Protein AF-A0A4R0YQQ0-F1 (afdb_monomer_lite)

Radius of gyration: 27.83 Å; chains: 1; bounding box: 61×55×87 Å

pLDDT: mean 72.26, std 18.82, range [36.03, 95.0]

Foldseek 3Di:
DDDDDDDDDDDDDDDDDDDDDDDPDDDDPPPDPPPPPVVPDLVSLVVLLVVLVVLVVVLVVVVVCVVVVHDDDDDPPDDDPVVVVVSVVSNVVSVVVSVVVVVVVVVVD

Organism: NCBI:txid522319

Sequence (109 aa):
MAVHDHTAPARPSYPTDDAFTAGSAADRPTSGPAHSMRLSTLDDIALAHHALAQLWLEDERFRVARERHIHAEPMAWPLTPMFKEGVSVAIRCLELYALQLAGKQKANA

Secondary structure (DSSP, 8-state):
----------PPPPP-------------------------SHHHHHHHHHHHHHHHHHHHHHHHHHHTT-----SSPSPPHHHHHHHHHHHHHHHHHHHHHHHHHHH--

Structure (mmCIF, N/CA/C/O backbone):
data_AF-A0A4R0YQQ0-F1
#
_entry.id   AF-A0A4R0YQQ0-F1
#
loop_
_atom_site.group_PDB
_atom_site.id
_atom_site.type_symbol
_atom_site.label_atom_id
_atom_site.label_alt_id
_atom_site.label_comp_id
_atom_site.label_asym_id
_atom_site.label_entity_id
_atom_site.label_seq_id
_atom_site.pdbx_PDB_ins_code
_atom_site.Cartn_x
_atom_site.Cartn_y
_atom_site.Cartn_z
_atom_site.occupancy
_atom_site.B_iso_or_equiv
_atom_site.auth_seq_id
_atom_site.auth_comp_id
_atom_site.auth_asym_id
_atom_site.auth_atom_id
_atom_site.pdbx_PDB_model_num
ATOM 1 N N . MET A 1 1 ? -8.566 -46.877 -62.576 1.00 39.78 1 MET A N 1
ATOM 2 C CA . MET A 1 1 ? -8.244 -46.490 -61.187 1.00 39.78 1 MET A CA 1
ATOM 3 C C . MET A 1 1 ? -9.230 -45.415 -60.776 1.00 39.78 1 MET A C 1
ATOM 5 O O . MET A 1 1 ? -9.394 -44.467 -61.529 1.00 39.78 1 MET A O 1
ATOM 9 N N . ALA A 1 2 ? -9.943 -45.623 -59.672 1.00 48.78 2 ALA A N 1
ATOM 10 C CA . ALA A 1 2 ? -10.948 -44.706 -59.147 1.00 48.78 2 ALA A CA 1
ATOM 11 C C . ALA A 1 2 ? -10.382 -43.992 -57.919 1.00 48.78 2 ALA A C 1
ATOM 13 O O . ALA A 1 2 ? -9.837 -44.663 -57.047 1.00 48.78 2 ALA A O 1
ATOM 14 N N . VAL A 1 3 ? -10.553 -42.673 -57.845 1.00 51.72 3 VAL A N 1
ATOM 15 C CA . VAL A 1 3 ? -10.563 -41.938 -56.576 1.00 51.72 3 VAL A CA 1
ATOM 16 C C . VAL A 1 3 ? -11.498 -40.741 -56.749 1.00 51.72 3 VAL A C 1
ATOM 18 O O . VAL A 1 3 ? -11.239 -39.848 -57.553 1.00 51.72 3 VAL A O 1
ATOM 21 N N . HIS A 1 4 ? -12.633 -40.783 -56.058 1.00 50.53 4 HIS A N 1
ATOM 22 C CA . HIS A 1 4 ? -13.455 -39.614 -55.779 1.00 50.53 4 HIS A CA 1
ATOM 23 C C . HIS A 1 4 ? -12.961 -39.035 -54.461 1.00 50.53 4 HIS A C 1
ATOM 25 O O . HIS A 1 4 ? -12.955 -39.761 -53.473 1.00 50.53 4 HIS A O 1
ATOM 31 N N . ASP A 1 5 ? -12.614 -37.752 -54.441 1.00 59.56 5 ASP A N 1
ATOM 32 C CA . ASP A 1 5 ? -12.545 -36.994 -53.197 1.00 59.56 5 ASP A CA 1
ATOM 33 C C . ASP A 1 5 ? -13.458 -35.776 -53.307 1.00 59.56 5 ASP A C 1
ATOM 35 O O . ASP A 1 5 ? -13.275 -34.871 -54.123 1.00 59.56 5 ASP A O 1
ATOM 39 N N . HIS A 1 6 ? -14.497 -35.816 -52.481 1.00 55.09 6 HIS A N 1
ATOM 40 C CA . HIS A 1 6 ? -15.453 -34.754 -52.251 1.00 55.09 6 HIS A CA 1
ATOM 41 C C . HIS A 1 6 ? -15.104 -34.097 -50.920 1.00 55.09 6 HIS A C 1
ATOM 43 O O . HIS A 1 6 ? -15.362 -34.698 -49.881 1.00 55.09 6 HIS A O 1
ATOM 49 N N . THR A 1 7 ? -14.619 -32.856 -50.894 1.00 52.62 7 THR A N 1
ATOM 50 C CA . THR A 1 7 ? -14.937 -31.955 -49.773 1.00 52.62 7 THR A CA 1
ATOM 51 C C . THR A 1 7 ? -14.805 -30.501 -50.213 1.00 52.62 7 THR A C 1
ATOM 53 O O . THR A 1 7 ? -13.723 -29.997 -50.495 1.00 52.62 7 THR A O 1
ATOM 56 N N . ALA A 1 8 ? -15.961 -29.854 -50.329 1.00 57.44 8 ALA A N 1
ATOM 57 C CA . ALA A 1 8 ? -16.135 -28.460 -50.699 1.00 57.44 8 ALA A CA 1
ATOM 58 C C . ALA A 1 8 ? -15.628 -27.495 -49.602 1.00 57.44 8 ALA A C 1
ATOM 60 O O . ALA A 1 8 ? -15.573 -27.872 -48.429 1.00 57.44 8 ALA A O 1
ATOM 61 N N . PRO A 1 9 ? -15.300 -26.237 -49.952 1.00 53.41 9 PRO A N 1
ATOM 62 C CA . PRO A 1 9 ? -14.860 -25.224 -48.996 1.00 53.41 9 PRO A CA 1
ATOM 63 C C . PRO A 1 9 ? -15.980 -24.834 -48.020 1.00 53.41 9 PRO A C 1
ATOM 65 O O . PRO A 1 9 ? -17.068 -24.417 -48.423 1.00 53.41 9 PRO A O 1
ATOM 68 N N . ALA A 1 10 ? -15.693 -24.935 -46.720 1.00 51.12 10 ALA A N 1
ATOM 69 C CA . ALA A 1 10 ? -16.588 -24.523 -45.646 1.00 51.12 10 ALA A CA 1
ATOM 70 C C . ALA A 1 10 ? -16.698 -22.989 -45.596 1.00 51.12 10 ALA A C 1
ATOM 72 O O . ALA A 1 10 ? -15.827 -22.293 -45.078 1.00 51.12 10 ALA A O 1
ATOM 73 N N . ARG A 1 11 ? -17.791 -22.459 -46.147 1.00 57.03 11 ARG A N 1
ATOM 74 C CA . ARG A 1 11 ? -18.225 -21.071 -45.959 1.00 57.03 11 ARG A CA 1
ATOM 75 C C . ARG A 1 11 ? -19.040 -21.002 -44.656 1.00 57.03 11 ARG A C 1
ATOM 77 O O . ARG A 1 11 ? -20.059 -21.690 -44.576 1.00 57.03 11 ARG A O 1
ATOM 84 N N . PRO A 1 12 ? -18.659 -20.204 -43.643 1.00 49.06 12 PRO A N 1
ATOM 85 C CA . PRO A 1 12 ? -19.526 -19.984 -42.494 1.00 49.06 12 PRO A CA 1
ATOM 86 C C . PRO A 1 12 ? -20.734 -19.153 -42.938 1.00 49.06 12 PRO A C 1
ATOM 88 O O . PRO A 1 12 ? -20.589 -18.034 -43.433 1.00 49.06 12 PRO A O 1
ATOM 91 N N . SER A 1 13 ? -21.921 -19.741 -42.815 1.00 50.72 13 SER A N 1
ATOM 92 C CA . SER A 1 13 ? -23.196 -19.081 -43.093 1.00 50.72 13 SER A CA 1
ATOM 93 C C . SER A 1 13 ? -23.649 -18.348 -41.831 1.00 50.72 13 SER A C 1
ATOM 95 O O . SER A 1 13 ? -23.867 -18.973 -40.795 1.00 50.72 13 SER A O 1
ATOM 97 N N . TYR A 1 14 ? -23.741 -17.023 -41.916 1.00 52.03 14 TYR A N 1
ATOM 98 C CA . TYR A 1 14 ? -24.393 -16.172 -40.921 1.00 52.03 14 TYR A CA 1
ATOM 99 C C . TYR A 1 14 ? -25.907 -16.435 -40.931 1.00 52.03 14 TYR A C 1
ATOM 101 O O . TYR A 1 14 ? -26.463 -16.624 -42.015 1.00 52.03 14 TYR A O 1
ATOM 109 N N . PRO A 1 15 ? -26.605 -16.397 -39.786 1.00 58.41 15 PRO A N 1
ATOM 110 C CA . PRO A 1 15 ? -28.046 -16.223 -39.786 1.00 58.41 15 PRO A CA 1
ATOM 111 C C . PRO A 1 15 ? -28.389 -14.728 -39.883 1.00 58.41 15 PRO A C 1
ATOM 113 O O . PRO A 1 15 ? -28.007 -13.930 -39.028 1.00 58.41 15 PRO A O 1
ATOM 116 N N . THR A 1 16 ? -29.134 -14.374 -40.926 1.00 45.88 16 THR A N 1
ATOM 117 C CA . THR A 1 16 ? -29.804 -13.083 -41.116 1.00 45.88 16 THR A CA 1
ATOM 118 C C . THR A 1 16 ? -31.285 -13.398 -41.309 1.00 45.88 16 THR A C 1
ATOM 120 O O . THR A 1 16 ? -31.625 -14.065 -42.279 1.00 45.88 16 THR A O 1
ATOM 123 N N . ASP A 1 17 ? -32.131 -13.078 -40.325 1.00 42.34 17 ASP A N 1
ATOM 124 C CA . ASP A 1 17 ? -33.162 -12.042 -40.495 1.00 42.34 17 ASP A CA 1
ATOM 125 C C . ASP A 1 17 ? -34.111 -11.921 -39.287 1.00 42.34 17 ASP A C 1
ATOM 127 O O . ASP A 1 17 ? -34.693 -12.886 -38.796 1.00 42.34 17 ASP A O 1
ATOM 131 N N . ASP A 1 18 ? -34.220 -10.668 -38.847 1.00 44.03 18 ASP A N 1
ATOM 132 C CA . ASP A 1 18 ? -35.422 -9.930 -38.466 1.00 44.03 18 ASP A CA 1
ATOM 133 C C . ASP A 1 18 ? -36.407 -10.485 -37.427 1.00 44.03 18 ASP A C 1
ATOM 135 O O . ASP A 1 18 ? -37.398 -11.151 -37.720 1.00 44.03 18 ASP A O 1
ATOM 139 N N . ALA A 1 19 ? -36.262 -9.954 -36.210 1.00 42.94 19 ALA A N 1
ATOM 140 C CA . ALA A 1 19 ? -37.401 -9.528 -35.404 1.00 42.94 19 ALA A CA 1
ATOM 141 C C . ALA A 1 19 ? -37.139 -8.105 -34.877 1.00 42.94 19 ALA A C 1
ATOM 143 O O . ALA A 1 19 ? -36.619 -7.904 -33.780 1.00 42.94 19 ALA A O 1
ATOM 144 N N . PHE A 1 20 ? -37.487 -7.087 -35.668 1.00 47.19 20 PHE A N 1
ATOM 145 C CA . PHE A 1 20 ? -37.632 -5.726 -35.155 1.00 47.19 20 PHE A CA 1
ATOM 146 C C . PHE A 1 20 ? -38.851 -5.670 -34.228 1.00 47.19 20 PHE A C 1
ATOM 148 O O . PHE A 1 20 ? -39.976 -5.570 -34.712 1.00 47.19 20 PHE A O 1
ATOM 155 N N . THR A 1 21 ? -38.659 -5.663 -32.905 1.00 39.06 21 THR A N 1
ATOM 156 C CA . THR A 1 21 ? -39.492 -4.844 -32.002 1.00 39.06 21 THR A CA 1
ATOM 157 C C . THR A 1 21 ? -38.828 -4.617 -30.638 1.00 39.06 21 THR A C 1
ATOM 159 O O . THR A 1 21 ? -38.604 -5.547 -29.878 1.00 39.06 21 THR A O 1
ATOM 162 N N . ALA A 1 22 ? -38.556 -3.339 -30.357 1.00 44.53 22 ALA A N 1
ATOM 163 C CA . ALA A 1 22 ? -38.557 -2.661 -29.057 1.00 44.53 22 ALA A CA 1
ATOM 164 C C . ALA A 1 22 ? -37.945 -3.359 -27.821 1.00 44.53 22 ALA A C 1
ATOM 166 O O . ALA A 1 22 ? -38.546 -4.224 -27.193 1.00 44.53 22 ALA A O 1
ATOM 167 N N . GLY A 1 23 ? -36.826 -2.809 -27.345 1.00 36.03 23 GLY A N 1
ATOM 168 C CA . GLY A 1 23 ? -36.355 -3.043 -25.983 1.00 36.03 23 GLY A CA 1
ATOM 169 C C . GLY A 1 23 ? -35.086 -2.267 -25.675 1.00 36.03 23 GLY A C 1
ATOM 170 O O . GLY A 1 23 ? -33.992 -2.799 -25.800 1.00 36.03 23 GLY A O 1
ATOM 171 N N . SER A 1 24 ? -35.236 -1.002 -25.276 1.00 51.38 24 SER A N 1
ATOM 172 C CA . SER A 1 24 ? -34.183 -0.253 -24.587 1.00 51.38 24 SER A CA 1
ATOM 173 C C . SER A 1 24 ? -33.711 -1.066 -23.378 1.00 51.38 24 SER A C 1
ATOM 175 O O . SER A 1 24 ? -34.425 -1.178 -22.383 1.00 51.38 24 SER A O 1
ATOM 177 N N . ALA A 1 25 ? -32.532 -1.669 -23.477 1.00 44.12 25 ALA A N 1
ATOM 178 C CA . ALA A 1 25 ? -31.866 -2.323 -22.365 1.00 44.12 25 ALA A CA 1
ATOM 179 C C . ALA A 1 25 ? -30.447 -1.772 -22.302 1.00 44.12 25 ALA A C 1
ATOM 181 O O . ALA A 1 25 ? -29.534 -2.262 -22.956 1.00 44.12 25 ALA A O 1
ATOM 182 N N . ALA A 1 26 ? -30.357 -0.671 -21.557 1.00 44.88 26 ALA A N 1
ATOM 183 C CA . ALA A 1 26 ? -29.185 -0.112 -20.910 1.00 44.88 26 ALA A CA 1
ATOM 184 C C . ALA A 1 26 ? -27.913 -0.968 -21.009 1.00 44.88 26 ALA A C 1
ATOM 186 O O . ALA A 1 26 ? -27.889 -2.110 -20.541 1.00 44.88 26 ALA A O 1
ATOM 187 N N . ASP A 1 27 ? -26.850 -0.335 -21.512 1.00 47.25 27 ASP A N 1
ATOM 188 C CA . ASP A 1 27 ? -25.460 -0.666 -21.212 1.00 47.25 27 ASP A CA 1
ATOM 189 C C . ASP A 1 27 ? -25.334 -1.017 -19.730 1.00 47.25 27 ASP A C 1
ATOM 191 O O . ASP A 1 27 ? -25.301 -0.158 -18.844 1.00 47.25 27 ASP A O 1
ATOM 195 N N . ARG A 1 28 ? -25.312 -2.316 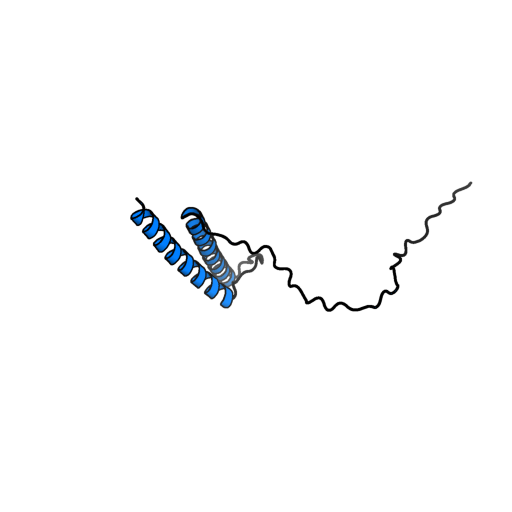-19.446 1.00 46.97 28 ARG A N 1
ATOM 196 C CA . ARG A 1 28 ? -24.951 -2.827 -18.139 1.00 46.97 28 ARG A CA 1
ATOM 197 C C . ARG A 1 28 ? -23.440 -2.981 -18.199 1.00 46.97 28 ARG A C 1
ATOM 199 O O . ARG A 1 28 ? -22.983 -3.912 -18.863 1.00 46.97 28 ARG A O 1
ATOM 206 N N . PRO A 1 29 ? -22.643 -2.110 -17.555 1.00 49.50 29 PRO A N 1
ATOM 207 C CA . PRO A 1 29 ? -21.237 -2.415 -17.412 1.00 49.50 29 PRO A CA 1
ATOM 208 C C . PRO A 1 29 ? -21.180 -3.749 -16.678 1.00 49.50 29 PRO A C 1
ATOM 210 O O . PRO A 1 29 ? -21.820 -3.925 -15.635 1.00 49.50 29 PRO A O 1
ATOM 213 N N . THR A 1 30 ? -20.475 -4.707 -17.271 1.00 46.53 30 THR A N 1
ATOM 214 C CA . THR A 1 30 ? -20.073 -5.946 -16.622 1.00 46.53 30 THR A CA 1
ATOM 215 C C . THR A 1 30 ? -19.315 -5.547 -15.367 1.00 46.53 30 THR A C 1
ATOM 217 O O . THR A 1 30 ? -18.112 -5.304 -15.390 1.00 46.53 30 THR A O 1
ATOM 220 N N . SER A 1 31 ? -20.049 -5.409 -14.265 1.00 50.59 31 SER A N 1
ATOM 221 C CA . SER A 1 31 ? -19.483 -5.367 -12.937 1.00 50.59 31 SER A CA 1
ATOM 222 C C . SER A 1 31 ? -18.808 -6.715 -12.781 1.00 50.59 31 SER A C 1
ATOM 224 O O . SER A 1 31 ? -19.466 -7.716 -12.493 1.00 50.59 31 SER A O 1
ATOM 226 N N . GLY A 1 32 ? -17.490 -6.742 -12.993 1.00 49.41 32 GLY A N 1
ATOM 227 C CA . GLY A 1 32 ? -16.653 -7.799 -12.448 1.00 49.41 32 GLY A CA 1
ATOM 228 C C . GLY A 1 32 ? -17.037 -7.999 -10.981 1.00 49.41 32 GLY A C 1
ATOM 229 O O . GLY A 1 32 ? -17.552 -7.058 -10.360 1.00 49.41 32 GLY A O 1
ATOM 230 N N . PRO A 1 33 ? -16.885 -9.216 -10.438 1.00 46.38 33 PRO A N 1
ATOM 231 C CA . PRO A 1 33 ? -17.277 -9.491 -9.068 1.00 46.38 33 PRO A CA 1
ATOM 232 C C . PRO A 1 33 ? -16.638 -8.419 -8.196 1.00 46.38 33 PRO A C 1
ATOM 234 O O . PRO A 1 33 ? -15.415 -8.349 -8.098 1.00 46.38 33 PRO A O 1
ATOM 237 N N . ALA A 1 34 ? -17.464 -7.540 -7.624 1.00 54.06 34 ALA A N 1
ATOM 238 C CA . ALA A 1 34 ? -17.016 -6.619 -6.608 1.00 54.06 34 ALA A CA 1
ATOM 239 C C . ALA A 1 34 ? -16.602 -7.534 -5.466 1.00 54.06 34 ALA A C 1
ATOM 241 O O . ALA A 1 34 ? -17.441 -8.017 -4.704 1.00 54.06 34 ALA A O 1
ATOM 242 N N . HIS A 1 35 ? -15.320 -7.890 -5.433 1.00 48.97 35 HIS A N 1
ATOM 243 C CA . HIS A 1 35 ? -14.712 -8.525 -4.292 1.00 48.97 35 HIS A CA 1
ATOM 244 C C . HIS A 1 35 ? -14.859 -7.485 -3.196 1.00 48.97 35 HIS A C 1
ATOM 246 O O . HIS A 1 35 ? -14.033 -6.590 -3.039 1.00 48.97 35 HIS A O 1
ATOM 252 N N . SER A 1 36 ? -15.978 -7.559 -2.478 1.00 47.44 36 SER A N 1
ATOM 253 C CA . SER A 1 36 ? -16.077 -7.032 -1.139 1.00 47.44 36 SER A CA 1
ATOM 254 C C . SER A 1 36 ? -15.037 -7.835 -0.371 1.00 47.44 36 SER A C 1
ATOM 256 O O . SER A 1 36 ? -15.335 -8.882 0.198 1.00 47.44 36 SER A O 1
ATOM 258 N N . MET A 1 37 ? -13.775 -7.400 -0.465 1.00 55.34 37 MET A N 1
ATOM 259 C CA . MET A 1 37 ? -12.706 -7.776 0.441 1.00 55.34 37 MET A CA 1
ATOM 260 C C . MET A 1 37 ? -13.142 -7.204 1.775 1.00 55.34 37 MET A C 1
ATOM 262 O O . MET A 1 37 ? -12.753 -6.117 2.194 1.00 55.34 37 MET A O 1
ATOM 266 N N . ARG A 1 38 ? -14.081 -7.905 2.402 1.00 57.78 38 ARG A N 1
ATOM 267 C CA . ARG A 1 38 ? -14.448 -7.679 3.776 1.00 57.78 38 ARG A CA 1
ATOM 268 C C . ARG A 1 38 ? -13.222 -8.160 4.533 1.00 57.78 38 ARG A C 1
ATOM 270 O O . ARG A 1 38 ? -13.093 -9.351 4.777 1.00 57.78 38 ARG A O 1
ATOM 277 N N . LEU A 1 39 ? -12.287 -7.242 4.770 1.00 61.12 39 LEU A N 1
ATOM 278 C CA . LEU A 1 39 ? -11.097 -7.459 5.583 1.00 61.12 39 LEU A CA 1
ATOM 279 C C . LEU A 1 39 ? -11.606 -7.822 6.974 1.00 61.12 39 LEU A C 1
ATOM 281 O O . LEU A 1 39 ? -11.993 -6.959 7.758 1.00 61.12 39 LEU A O 1
ATOM 285 N N . SER A 1 40 ? -11.793 -9.114 7.194 1.00 66.12 40 SER A N 1
ATOM 286 C CA . SER A 1 40 ? -12.598 -9.625 8.299 1.00 66.12 40 SER A CA 1
ATOM 287 C C . SER A 1 40 ? -11.734 -9.905 9.519 1.00 66.12 40 SER A C 1
ATOM 289 O O . SER A 1 40 ? -12.227 -9.897 10.648 1.00 66.12 40 SER A O 1
ATOM 291 N N . THR A 1 41 ? -10.435 -10.078 9.287 1.00 80.12 41 THR A N 1
ATOM 292 C CA . THR A 1 41 ? -9.428 -10.375 10.296 1.00 80.12 41 THR A CA 1
ATOM 293 C C . THR A 1 41 ? -8.273 -9.371 10.235 1.00 80.12 41 THR A C 1
ATOM 295 O O . THR A 1 41 ? -8.043 -8.719 9.215 1.00 80.12 41 THR A O 1
ATOM 298 N N . LEU A 1 42 ? -7.534 -9.235 11.343 1.00 84.31 42 LEU A N 1
ATOM 299 C CA . LEU A 1 42 ? -6.284 -8.462 11.362 1.00 84.31 42 LEU A CA 1
ATOM 300 C C . LEU A 1 42 ? -5.249 -9.044 10.387 1.00 84.31 42 LEU A C 1
ATOM 302 O O . LEU A 1 42 ? -4.474 -8.283 9.811 1.00 84.31 42 LEU A O 1
ATOM 306 N N . ASP A 1 43 ? -5.288 -10.357 10.156 1.00 86.50 43 ASP A N 1
ATOM 307 C CA . ASP A 1 43 ? -4.403 -11.051 9.222 1.00 86.50 43 ASP A CA 1
ATOM 308 C C . ASP A 1 43 ? -4.677 -10.639 7.768 1.00 86.50 43 ASP A C 1
ATOM 310 O O . ASP A 1 43 ? -3.736 -10.345 7.030 1.00 86.50 43 ASP A O 1
ATOM 314 N N . ASP A 1 44 ? -5.951 -10.505 7.371 1.00 88.00 44 ASP A N 1
ATOM 315 C CA . ASP A 1 44 ? -6.328 -10.001 6.039 1.00 88.00 44 ASP A CA 1
ATOM 316 C C . ASP A 1 44 ? -5.795 -8.576 5.815 1.00 88.00 44 ASP A C 1
ATOM 318 O O . ASP A 1 44 ? -5.299 -8.237 4.737 1.00 88.00 44 ASP A O 1
ATOM 322 N N . ILE A 1 45 ? -5.878 -7.731 6.850 1.00 88.88 45 ILE A N 1
ATOM 323 C CA . ILE A 1 45 ? -5.382 -6.350 6.809 1.00 88.88 45 ILE A CA 1
ATOM 324 C C . ILE A 1 45 ? -3.854 -6.337 6.700 1.00 88.88 45 ILE A C 1
ATOM 326 O O . ILE A 1 45 ? -3.306 -5.577 5.901 1.00 88.88 45 ILE A O 1
ATOM 330 N N . ALA A 1 46 ? -3.165 -7.185 7.467 1.00 90.19 46 ALA A N 1
ATOM 331 C CA . ALA A 1 46 ? -1.712 -7.310 7.425 1.00 90.19 46 ALA A CA 1
ATOM 332 C C . ALA A 1 46 ? -1.226 -7.796 6.052 1.00 90.19 46 ALA A C 1
ATOM 334 O O . ALA A 1 46 ? -0.263 -7.245 5.515 1.00 90.19 46 ALA A O 1
ATOM 335 N N . LEU A 1 47 ? -1.919 -8.768 5.450 1.00 92.50 47 LEU A N 1
ATOM 336 C CA . LEU A 1 47 ? -1.613 -9.264 4.110 1.00 92.50 47 LEU A CA 1
ATOM 337 C C . LEU A 1 47 ? -1.819 -8.180 3.047 1.00 92.50 47 LEU A C 1
ATOM 339 O O . LEU A 1 47 ? -0.936 -7.966 2.215 1.00 92.50 47 LEU A O 1
ATOM 343 N N . ALA A 1 48 ? -2.945 -7.462 3.094 1.00 91.69 48 ALA A N 1
ATOM 344 C CA . ALA A 1 48 ? -3.214 -6.356 2.177 1.00 91.69 48 ALA A CA 1
ATOM 345 C C . ALA A 1 48 ? -2.157 -5.249 2.311 1.00 91.69 48 ALA A C 1
ATOM 347 O O . ALA A 1 48 ? -1.608 -4.786 1.312 1.00 91.69 48 ALA A O 1
ATOM 348 N N . HIS A 1 49 ? -1.808 -4.874 3.542 1.00 92.75 49 HIS A N 1
ATOM 349 C CA . HIS A 1 49 ? -0.764 -3.890 3.811 1.00 92.75 49 HIS A CA 1
ATOM 350 C C . HIS A 1 49 ? 0.598 -4.351 3.270 1.00 92.75 49 HIS A C 1
ATOM 352 O O . HIS A 1 49 ? 1.307 -3.582 2.621 1.00 92.75 49 HIS A O 1
ATOM 358 N N . HIS A 1 50 ? 0.956 -5.618 3.490 1.00 92.31 50 HIS A N 1
ATOM 359 C CA . HIS A 1 50 ? 2.194 -6.193 2.977 1.00 92.31 50 HIS A CA 1
ATOM 360 C C . HIS A 1 50 ? 2.245 -6.180 1.445 1.00 92.31 50 HIS A C 1
ATOM 362 O O . HIS A 1 50 ? 3.252 -5.762 0.878 1.00 92.31 50 HIS A O 1
ATOM 368 N N . ALA A 1 51 ? 1.162 -6.571 0.768 1.00 93.25 51 ALA A N 1
ATOM 369 C CA . ALA A 1 51 ? 1.087 -6.565 -0.691 1.00 93.25 51 ALA A CA 1
ATOM 370 C C . ALA A 1 51 ? 1.271 -5.153 -1.276 1.00 93.25 51 ALA A C 1
ATOM 372 O O . ALA A 1 51 ? 2.022 -4.972 -2.234 1.00 93.25 51 ALA A O 1
ATOM 373 N N . LEU A 1 52 ? 0.650 -4.137 -0.667 1.00 92.75 52 LEU A N 1
ATOM 374 C CA . LEU A 1 52 ? 0.821 -2.741 -1.084 1.00 92.75 52 LEU A CA 1
ATOM 375 C C . LEU A 1 52 ? 2.246 -2.225 -0.820 1.00 92.75 52 LEU A C 1
ATOM 377 O O . LEU A 1 52 ? 2.780 -1.460 -1.619 1.00 92.75 52 LEU A O 1
ATOM 381 N N . ALA A 1 53 ? 2.895 -2.662 0.260 1.00 90.31 53 ALA A N 1
ATOM 382 C CA . ALA A 1 53 ? 4.294 -2.328 0.526 1.00 90.31 53 ALA A CA 1
ATOM 383 C C . ALA A 1 53 ? 5.259 -3.002 -0.469 1.00 90.31 53 ALA A C 1
ATOM 385 O O . ALA A 1 53 ? 6.210 -2.369 -0.927 1.00 90.31 53 ALA A O 1
ATOM 386 N N . GLN A 1 54 ? 5.006 -4.262 -0.841 1.00 91.12 54 GLN A N 1
ATOM 387 C CA . GLN A 1 54 ? 5.767 -4.960 -1.887 1.00 91.12 54 GLN A CA 1
ATOM 388 C C . GLN A 1 54 ? 5.651 -4.238 -3.231 1.00 91.12 54 GLN A C 1
ATOM 390 O O . GLN A 1 54 ? 6.642 -4.072 -3.934 1.00 91.12 54 GLN A O 1
ATOM 395 N N . LEU A 1 55 ? 4.461 -3.733 -3.551 1.00 89.69 55 LEU A N 1
ATOM 396 C CA . LEU A 1 55 ? 4.235 -2.933 -4.746 1.00 89.69 55 LEU A CA 1
ATOM 397 C C . LEU A 1 55 ? 5.118 -1.661 -4.757 1.00 89.69 55 LEU A C 1
ATOM 399 O O . LEU A 1 55 ? 5.750 -1.349 -5.759 1.00 89.69 55 LEU A O 1
ATOM 403 N N . TRP A 1 56 ? 5.253 -0.952 -3.635 1.00 89.25 56 TRP A N 1
ATOM 404 C CA . TRP A 1 56 ? 6.186 0.183 -3.551 1.00 89.25 56 TRP A CA 1
ATOM 405 C C . TRP A 1 56 ? 7.647 -0.210 -3.754 1.00 89.25 56 TRP A C 1
ATOM 407 O O . TRP A 1 56 ? 8.399 0.506 -4.417 1.00 89.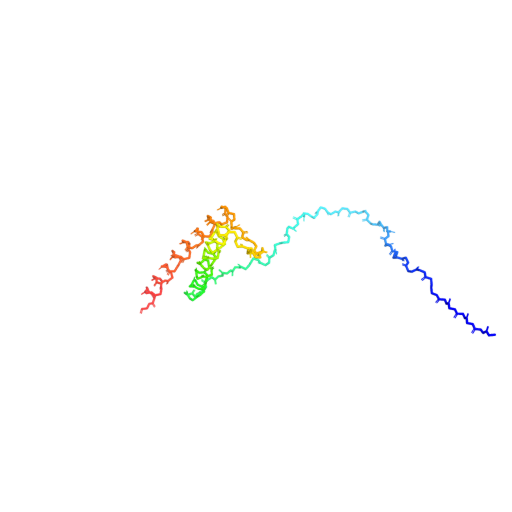25 56 TRP A O 1
ATOM 417 N N . LEU A 1 57 ? 8.051 -1.345 -3.186 1.00 89.56 57 LEU A N 1
ATOM 418 C CA . LEU A 1 57 ? 9.412 -1.844 -3.325 1.00 89.56 57 LEU A CA 1
ATOM 419 C C . LEU A 1 57 ? 9.739 -2.162 -4.788 1.00 89.56 57 LEU A C 1
ATOM 421 O O . LEU A 1 57 ? 10.816 -1.802 -5.261 1.00 89.56 57 LEU A O 1
ATOM 425 N N . GLU A 1 58 ? 8.820 -2.799 -5.509 1.00 88.50 58 GLU A N 1
ATOM 426 C CA . GLU A 1 58 ? 8.998 -3.102 -6.930 1.00 88.50 58 GLU A CA 1
ATOM 427 C C . GLU A 1 58 ? 9.045 -1.833 -7.800 1.00 88.50 58 GLU A C 1
ATOM 429 O O . GLU A 1 58 ? 9.877 -1.761 -8.708 1.00 88.50 58 GLU A O 1
ATOM 434 N N . ASP A 1 59 ? 8.269 -0.787 -7.479 1.00 87.50 59 ASP A N 1
ATOM 4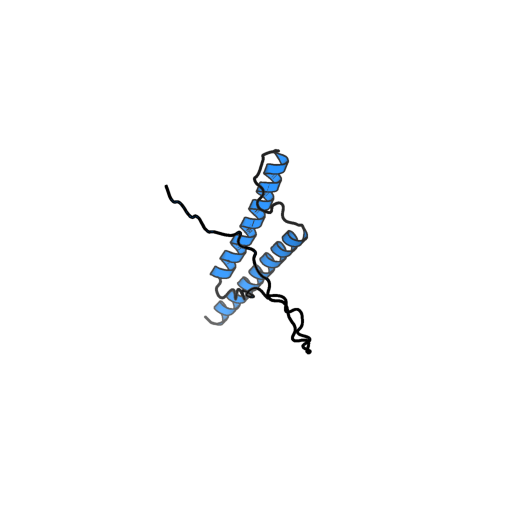35 C CA . ASP A 1 59 ? 8.368 0.511 -8.173 1.00 87.50 59 ASP A CA 1
ATOM 436 C C . ASP A 1 59 ? 9.769 1.115 -8.051 1.00 87.50 59 ASP A C 1
ATOM 438 O O . ASP A 1 59 ? 10.370 1.553 -9.036 1.00 87.50 59 ASP A O 1
ATOM 442 N N . GLU A 1 60 ? 10.314 1.105 -6.835 1.00 88.25 60 GLU A N 1
ATOM 443 C CA . GLU A 1 60 ? 11.645 1.636 -6.559 1.00 88.25 60 GLU A CA 1
ATOM 444 C C . GLU A 1 60 ? 12.742 0.781 -7.194 1.00 88.25 60 GLU A C 1
ATOM 446 O O . GLU A 1 60 ? 13.692 1.317 -7.772 1.00 88.25 60 GLU A O 1
ATOM 451 N N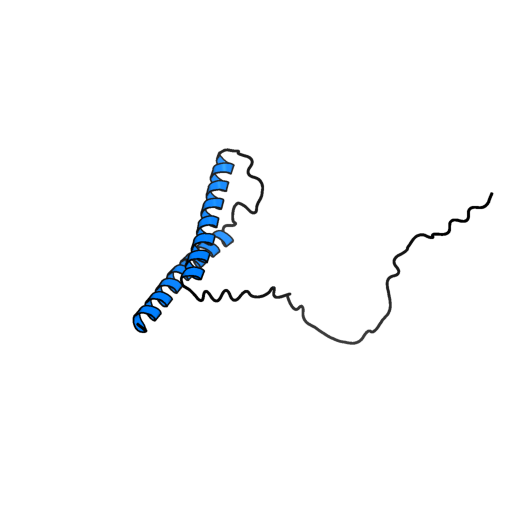 . ARG A 1 61 ? 12.599 -0.549 -7.170 1.00 87.88 61 ARG A N 1
ATOM 452 C CA . ARG A 1 61 ? 13.507 -1.461 -7.882 1.00 87.88 61 ARG A CA 1
ATOM 453 C C . ARG A 1 61 ? 13.516 -1.163 -9.375 1.00 87.88 61 ARG A C 1
ATOM 455 O O . ARG A 1 61 ? 14.595 -1.101 -9.966 1.00 87.88 61 ARG A O 1
ATOM 462 N N . PHE A 1 62 ? 12.348 -0.927 -9.970 1.00 86.19 62 PHE A N 1
ATOM 463 C CA . PHE A 1 62 ? 12.246 -0.525 -11.367 1.00 86.19 62 PHE A CA 1
ATOM 464 C C . PHE A 1 62 ? 12.909 0.836 -11.616 1.00 86.19 62 PHE A C 1
ATOM 466 O O . PHE A 1 62 ? 13.690 0.969 -12.561 1.00 86.19 62 PHE A O 1
ATOM 473 N N . ARG A 1 63 ? 12.667 1.838 -10.759 1.00 86.31 63 ARG A N 1
ATOM 474 C CA . ARG A 1 63 ? 13.307 3.160 -10.872 1.00 86.31 63 ARG A CA 1
ATOM 475 C C . ARG A 1 63 ? 14.834 3.042 -10.868 1.00 86.31 63 ARG A C 1
ATOM 477 O O . ARG A 1 63 ? 15.485 3.595 -11.753 1.00 86.31 63 ARG A O 1
ATOM 484 N N . VAL A 1 64 ? 15.392 2.273 -9.933 1.00 88.56 64 VAL A N 1
ATOM 485 C CA . VAL A 1 64 ? 16.840 2.035 -9.817 1.00 88.56 64 VAL A CA 1
ATOM 486 C C . VAL A 1 64 ? 17.385 1.255 -11.017 1.00 88.56 64 VAL A C 1
ATOM 488 O O . VAL A 1 64 ? 18.451 1.593 -11.531 1.00 88.56 64 VAL A O 1
ATOM 491 N N . ALA A 1 65 ? 16.678 0.227 -11.495 1.00 86.56 65 ALA A N 1
ATOM 492 C CA . ALA A 1 65 ? 17.084 -0.525 -12.684 1.00 86.56 65 ALA A CA 1
ATOM 493 C C . ALA A 1 65 ? 17.120 0.369 -13.934 1.00 86.56 65 ALA A C 1
ATOM 495 O O . ALA A 1 65 ? 18.080 0.308 -14.706 1.00 86.56 65 ALA A O 1
ATOM 496 N N . ARG A 1 66 ? 16.126 1.257 -14.082 1.00 84.75 66 ARG A N 1
ATOM 497 C CA . ARG A 1 66 ? 16.052 2.244 -15.166 1.00 84.75 66 ARG A CA 1
ATOM 498 C C . ARG A 1 66 ? 17.215 3.233 -15.121 1.00 84.75 66 ARG A C 1
ATOM 500 O O . ARG A 1 66 ? 17.822 3.489 -16.155 1.00 84.75 66 ARG A O 1
ATOM 507 N N . GLU A 1 67 ? 17.551 3.756 -13.942 1.00 87.00 67 GLU A N 1
ATOM 508 C CA . GLU A 1 67 ? 18.712 4.645 -13.742 1.00 87.00 67 GLU A CA 1
ATOM 509 C C . GLU A 1 67 ? 20.042 3.959 -14.068 1.00 87.00 67 GLU A C 1
ATOM 511 O O . GLU A 1 67 ? 20.986 4.603 -14.515 1.00 87.00 67 GLU A O 1
ATOM 516 N N . ARG A 1 68 ? 20.114 2.639 -13.879 1.00 88.25 68 ARG A N 1
ATOM 517 C CA . ARG A 1 68 ? 21.297 1.826 -14.184 1.00 88.25 68 ARG A CA 1
ATOM 518 C C . ARG A 1 68 ? 21.324 1.293 -15.619 1.00 88.25 68 ARG A C 1
ATOM 520 O O . ARG A 1 68 ? 22.217 0.516 -15.939 1.00 88.25 68 ARG A O 1
ATOM 527 N N . HIS A 1 69 ? 20.368 1.684 -16.468 1.00 82.38 69 HIS A N 1
ATOM 528 C CA . HIS A 1 69 ? 20.208 1.185 -17.840 1.00 82.38 69 HIS A CA 1
ATOM 529 C C . HIS A 1 69 ? 20.139 -0.351 -17.943 1.00 82.38 69 HIS A C 1
ATOM 531 O O . HIS A 1 69 ? 20.524 -0.937 -18.953 1.00 82.38 69 HIS A O 1
ATOM 537 N N . ILE A 1 70 ? 19.638 -1.014 -16.899 1.00 78.44 70 ILE A N 1
ATOM 538 C CA . ILE A 1 70 ? 19.427 -2.461 -16.893 1.00 78.44 70 ILE A CA 1
ATOM 539 C C . ILE A 1 70 ? 18.078 -2.730 -17.564 1.00 78.44 70 ILE A C 1
ATOM 541 O O . ILE A 1 70 ? 17.066 -2.147 -17.171 1.00 78.44 70 ILE A O 1
ATOM 545 N N . HIS A 1 71 ? 18.049 -3.613 -18.567 1.00 67.94 71 HIS A N 1
ATOM 546 C CA . HIS A 1 71 ? 16.796 -4.077 -19.165 1.00 67.94 71 HIS A CA 1
ATOM 547 C C . HIS A 1 71 ? 15.983 -4.858 -18.124 1.00 67.94 71 HIS A C 1
ATOM 549 O O . HIS A 1 71 ? 16.237 -6.032 -17.873 1.00 67.94 71 HIS A O 1
ATOM 555 N N . ALA A 1 72 ? 15.015 -4.188 -17.503 1.00 66.19 72 ALA A N 1
ATOM 556 C CA . ALA A 1 72 ? 13.957 -4.825 -16.735 1.00 66.19 72 ALA A CA 1
ATOM 557 C C . ALA A 1 72 ? 12.818 -5.196 -17.700 1.00 66.19 72 ALA A C 1
ATOM 559 O O . ALA A 1 72 ? 12.360 -4.340 -18.459 1.00 66.19 72 ALA A O 1
ATOM 560 N N . GLU A 1 73 ? 12.387 -6.461 -17.710 1.00 61.31 73 GLU A N 1
ATOM 561 C CA . GLU A 1 73 ? 11.206 -6.884 -18.476 1.00 61.31 73 GLU A CA 1
ATOM 562 C C . GLU A 1 73 ? 9.953 -6.082 -18.072 1.00 61.31 73 GLU A C 1
ATOM 564 O O . GLU A 1 73 ? 9.820 -5.675 -16.911 1.00 61.31 73 GLU A O 1
ATOM 569 N N . PRO A 1 74 ? 9.006 -5.845 -19.000 1.00 60.59 74 PRO A N 1
ATOM 570 C CA . PRO A 1 74 ? 7.884 -4.965 -18.744 1.00 60.59 74 PRO A CA 1
ATOM 571 C C . PRO A 1 74 ? 6.753 -5.746 -18.072 1.00 60.59 74 PRO A C 1
ATOM 573 O O . PRO A 1 74 ? 5.910 -6.343 -1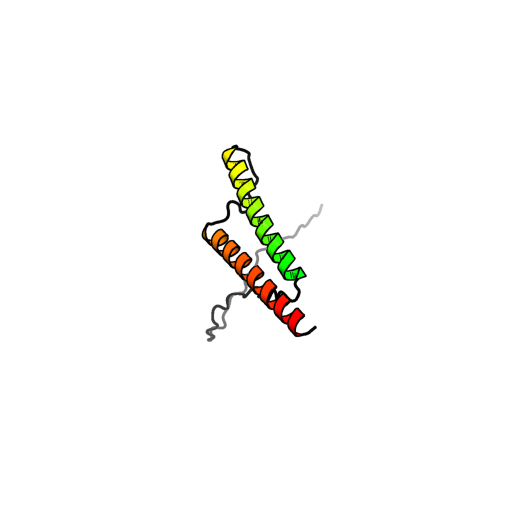8.735 1.00 60.59 74 PRO A O 1
ATOM 576 N N . MET A 1 75 ? 6.676 -5.693 -16.747 1.00 59.34 75 MET A N 1
ATOM 577 C CA . MET A 1 75 ? 5.439 -6.020 -16.033 1.00 59.34 75 MET A CA 1
ATOM 578 C C . MET A 1 75 ? 4.898 -4.757 -15.370 1.00 59.34 75 MET A C 1
ATOM 580 O O . MET A 1 75 ? 5.175 -4.503 -14.216 1.00 59.34 75 MET A O 1
ATOM 584 N N . ALA A 1 76 ? 4.141 -3.937 -16.102 1.00 69.44 76 ALA A N 1
ATOM 585 C CA . ALA A 1 76 ? 3.315 -2.849 -15.548 1.00 69.44 76 ALA A CA 1
ATOM 586 C C . ALA A 1 76 ? 4.013 -1.693 -14.773 1.00 69.44 76 ALA A C 1
ATOM 588 O O . ALA A 1 76 ? 3.313 -0.843 -14.225 1.00 69.44 76 ALA A O 1
ATOM 589 N N . TRP A 1 77 ? 5.350 -1.606 -14.761 1.00 73.25 77 TRP A N 1
ATOM 590 C CA . TRP A 1 77 ? 6.118 -0.535 -14.094 1.00 73.25 77 TRP A CA 1
ATOM 591 C C . TRP A 1 77 ? 6.617 0.543 -15.077 1.00 73.25 77 TRP A C 1
ATOM 593 O O . TRP A 1 77 ? 6.902 0.227 -16.235 1.00 73.25 77 TRP A O 1
ATOM 603 N N . PRO A 1 78 ? 6.774 1.813 -14.649 1.00 82.12 78 PRO A N 1
ATOM 604 C CA . PRO A 1 78 ? 6.530 2.339 -13.302 1.00 82.12 78 PRO A CA 1
ATOM 605 C C . PRO A 1 78 ? 5.035 2.552 -13.034 1.00 82.12 78 PRO A C 1
ATOM 607 O O . PRO A 1 78 ? 4.256 2.749 -13.969 1.00 82.12 78 PRO A O 1
ATOM 610 N N . LEU A 1 79 ? 4.635 2.582 -11.761 1.00 84.75 79 LEU A N 1
ATOM 611 C CA . LEU A 1 79 ? 3.257 2.928 -11.409 1.00 84.75 79 LEU A CA 1
ATOM 612 C C . LEU A 1 79 ? 2.945 4.357 -11.841 1.00 84.75 79 LEU A C 1
ATOM 614 O O . LEU A 1 79 ? 3.761 5.275 -11.687 1.00 84.75 79 LEU A O 1
ATOM 618 N N . THR A 1 80 ? 1.721 4.568 -12.316 1.00 88.25 80 THR A N 1
ATOM 619 C CA . THR A 1 80 ? 1.239 5.917 -12.609 1.00 88.25 80 THR A CA 1
ATOM 620 C C . THR A 1 80 ? 1.108 6.728 -11.311 1.00 88.25 80 THR A C 1
ATOM 622 O O . THR A 1 80 ? 0.819 6.157 -10.255 1.00 88.25 80 THR A O 1
ATOM 625 N N . PRO A 1 81 ? 1.273 8.064 -11.352 1.00 88.81 81 PRO A N 1
ATOM 626 C CA . PRO A 1 81 ? 1.122 8.912 -10.166 1.00 88.81 81 PRO A CA 1
ATOM 627 C C . PRO A 1 81 ? -0.231 8.736 -9.463 1.00 88.81 81 PRO A C 1
ATOM 629 O O . PRO A 1 81 ? -0.280 8.597 -8.246 1.00 88.81 81 PRO A O 1
ATOM 632 N N . MET A 1 82 ? -1.315 8.633 -10.236 1.00 90.25 82 MET A N 1
ATOM 633 C CA . MET A 1 82 ? -2.659 8.389 -9.705 1.00 90.25 82 MET A CA 1
ATOM 634 C C . MET A 1 82 ? -2.745 7.060 -8.943 1.00 90.25 82 MET A C 1
ATOM 636 O O . MET A 1 82 ? -3.376 6.976 -7.892 1.00 90.25 82 MET A O 1
ATOM 640 N N . PHE A 1 83 ? -2.095 6.011 -9.452 1.00 88.88 83 PHE A N 1
ATOM 641 C CA . PHE A 1 83 ? -2.086 4.716 -8.783 1.00 88.88 83 PHE A CA 1
ATOM 642 C C . PHE A 1 83 ? -1.240 4.750 -7.505 1.00 88.88 83 PHE A C 1
ATOM 644 O O . PHE A 1 83 ? -1.666 4.229 -6.480 1.00 88.88 83 PHE A O 1
ATOM 651 N N . LYS A 1 84 ? -0.094 5.441 -7.528 1.00 90.38 84 LYS A N 1
ATOM 652 C CA . LYS A 1 84 ? 0.744 5.693 -6.345 1.00 90.38 84 LYS A CA 1
ATOM 653 C C . LYS A 1 84 ? -0.023 6.404 -5.229 1.00 90.38 84 LYS A C 1
ATOM 655 O O . LYS A 1 84 ? 0.024 5.974 -4.079 1.00 90.38 84 LYS A O 1
ATOM 660 N N . GLU A 1 85 ? -0.766 7.457 -5.564 1.00 92.50 85 GLU A N 1
ATOM 661 C CA . GLU A 1 85 ? -1.640 8.152 -4.612 1.00 92.50 85 GLU A CA 1
ATOM 662 C C . GLU A 1 85 ? -2.716 7.216 -4.053 1.00 92.50 85 GLU A C 1
ATOM 664 O O . GLU A 1 85 ? -2.902 7.145 -2.837 1.00 92.50 85 GLU A O 1
ATOM 669 N N . GLY A 1 86 ? -3.370 6.438 -4.922 1.00 92.12 86 GLY A N 1
ATOM 670 C CA . GLY A 1 86 ? -4.364 5.445 -4.517 1.00 92.12 86 GLY A CA 1
ATOM 671 C C . GLY A 1 86 ? -3.810 4.400 -3.544 1.00 92.12 86 GLY A C 1
ATOM 672 O O . GLY A 1 86 ? -4.451 4.100 -2.538 1.00 92.12 86 GLY A O 1
ATOM 673 N N . VAL A 1 87 ? -2.600 3.892 -3.789 1.00 91.19 87 VAL A N 1
ATOM 674 C CA . VAL A 1 87 ? -1.913 2.938 -2.903 1.00 91.19 87 VAL A CA 1
ATOM 675 C C . VAL A 1 87 ? -1.597 3.576 -1.550 1.00 91.19 87 VAL A C 1
ATOM 677 O O . VAL A 1 87 ? -1.862 2.962 -0.518 1.00 91.19 87 VAL A O 1
ATOM 680 N N . SER A 1 88 ? -1.091 4.813 -1.524 1.00 92.88 88 SER A N 1
ATOM 681 C CA . SER A 1 88 ? -0.839 5.547 -0.272 1.00 92.88 88 SER A CA 1
ATOM 682 C C . SER A 1 88 ? -2.111 5.724 0.557 1.00 92.88 88 SER A C 1
ATOM 684 O O . SER A 1 88 ? -2.109 5.492 1.768 1.00 92.88 88 SER A O 1
ATOM 686 N N . VAL A 1 89 ? -3.218 6.095 -0.094 1.00 95.00 89 VAL A N 1
ATOM 687 C CA . VAL A 1 89 ? -4.525 6.218 0.563 1.00 95.00 89 VAL A CA 1
ATOM 688 C C . VAL A 1 89 ? -4.997 4.860 1.082 1.00 95.00 89 VAL A C 1
ATOM 690 O O . VAL A 1 89 ? -5.429 4.770 2.230 1.00 95.00 89 VAL A O 1
ATOM 693 N N . ALA A 1 90 ? -4.867 3.795 0.288 1.00 92.38 90 ALA A N 1
ATOM 694 C CA . ALA A 1 90 ? -5.262 2.448 0.688 1.00 92.38 90 ALA A CA 1
ATOM 695 C C . ALA A 1 90 ? -4.487 1.966 1.923 1.00 92.38 90 ALA A C 1
ATOM 697 O O . ALA A 1 90 ? -5.110 1.504 2.878 1.00 92.38 90 ALA A O 1
ATOM 698 N N . ILE A 1 91 ? -3.161 2.148 1.958 1.00 93.12 91 ILE A N 1
ATOM 699 C CA . ILE A 1 91 ? -2.328 1.843 3.134 1.00 93.12 91 ILE A CA 1
ATOM 700 C C . ILE A 1 91 ? -2.857 2.589 4.360 1.00 93.12 91 ILE A C 1
ATOM 702 O O . ILE A 1 91 ? -3.120 1.976 5.395 1.00 93.12 91 ILE A O 1
ATOM 706 N N . ARG A 1 92 ? -3.107 3.897 4.232 1.00 94.56 92 ARG A N 1
ATOM 707 C CA . ARG A 1 92 ? -3.610 4.699 5.348 1.00 94.56 92 ARG A CA 1
ATOM 708 C C . ARG A 1 92 ? -4.976 4.223 5.846 1.00 94.56 92 ARG A C 1
ATOM 710 O O . ARG A 1 92 ? -5.215 4.179 7.052 1.00 94.56 92 ARG A O 1
ATOM 717 N N . CYS A 1 93 ? -5.876 3.859 4.938 1.00 91.81 93 CYS A N 1
ATOM 718 C CA . CYS A 1 93 ? -7.179 3.303 5.293 1.00 91.81 93 CYS A CA 1
ATOM 719 C C . CYS A 1 93 ? -7.048 1.964 6.034 1.00 91.81 93 CYS A C 1
ATOM 721 O O . CYS A 1 93 ? -7.755 1.754 7.020 1.00 91.81 93 CYS A O 1
ATOM 723 N N . LEU A 1 94 ? -6.132 1.089 5.605 1.00 92.56 94 LEU A N 1
ATOM 724 C CA . LEU A 1 94 ? -5.854 -0.190 6.266 1.00 92.56 94 LEU A CA 1
ATOM 725 C C . LEU A 1 94 ? -5.326 0.010 7.692 1.00 92.56 94 LEU A C 1
ATOM 727 O O . LEU A 1 94 ? -5.819 -0.637 8.614 1.00 92.56 94 LEU A O 1
ATOM 731 N N . GLU A 1 95 ? -4.389 0.940 7.895 1.00 91.81 95 GLU A N 1
ATOM 732 C CA . GLU A 1 95 ? -3.863 1.283 9.226 1.00 91.81 95 GLU A CA 1
ATOM 733 C C . GLU A 1 95 ? -4.971 1.762 10.174 1.00 91.81 95 GLU A C 1
ATOM 735 O O . GLU A 1 95 ? -5.096 1.282 11.303 1.00 91.81 95 GLU A O 1
ATOM 740 N N . LEU A 1 96 ? -5.808 2.697 9.712 1.00 92.56 96 LEU A N 1
ATOM 741 C CA . LEU A 1 96 ? -6.919 3.228 10.505 1.00 92.56 96 LEU A CA 1
ATOM 742 C C . LEU A 1 96 ? -7.938 2.136 10.846 1.00 92.56 96 LEU A C 1
ATOM 744 O O . LEU A 1 96 ? -8.439 2.077 11.972 1.00 92.56 96 LEU A O 1
ATOM 748 N N . TYR A 1 97 ? -8.220 1.249 9.892 1.00 89.56 97 TYR A N 1
ATOM 749 C CA . TYR A 1 97 ? -9.140 0.140 10.102 1.00 89.56 97 TYR A CA 1
ATOM 750 C C . TYR A 1 97 ? -8.584 -0.895 11.091 1.00 89.56 97 TYR A C 1
ATOM 752 O O . TYR A 1 97 ? -9.316 -1.339 11.978 1.00 89.56 97 TYR A O 1
ATOM 760 N N . ALA A 1 98 ? -7.287 -1.213 11.023 1.00 88.69 98 ALA A N 1
ATOM 761 C CA . ALA A 1 98 ? -6.619 -2.088 11.988 1.00 88.69 98 ALA A CA 1
ATOM 762 C C . ALA A 1 98 ? -6.715 -1.539 13.420 1.00 88.69 98 ALA A C 1
ATOM 764 O O . ALA A 1 98 ? -7.059 -2.278 14.345 1.00 88.69 98 ALA A O 1
ATOM 765 N N . LEU A 1 99 ? -6.480 -0.233 13.603 1.00 89.50 99 LEU A N 1
ATOM 766 C CA . LEU A 1 99 ? -6.616 0.432 14.905 1.00 89.50 99 LEU A CA 1
ATOM 767 C C . LEU A 1 99 ? -8.049 0.339 15.443 1.00 89.50 99 LEU A C 1
ATOM 769 O O . LEU A 1 99 ? -8.254 0.033 16.621 1.00 89.50 99 LEU A O 1
ATOM 773 N N . GLN A 1 100 ? -9.047 0.554 14.584 1.00 88.94 100 GLN A N 1
ATOM 774 C CA . GLN A 1 100 ? -10.452 0.435 14.967 1.00 88.94 100 GLN A CA 1
ATOM 775 C C . GLN A 1 100 ? -10.820 -1.007 15.352 1.00 88.94 100 GLN A C 1
ATOM 777 O O . GLN A 1 100 ? -11.560 -1.218 16.316 1.00 88.94 100 GLN A O 1
ATOM 782 N N . LEU A 1 101 ? -10.315 -1.998 14.614 1.00 86.31 101 LEU A N 1
ATOM 783 C CA . LEU A 1 101 ? -10.569 -3.412 14.882 1.00 86.31 101 LEU A CA 1
ATOM 784 C C . LEU A 1 101 ? -9.922 -3.852 16.203 1.00 86.31 101 LEU A C 1
ATOM 786 O O . LEU A 1 101 ? -10.589 -4.475 17.028 1.00 86.31 101 LEU A O 1
ATOM 790 N N . ALA A 1 102 ? -8.675 -3.448 16.455 1.00 83.31 102 ALA A N 1
ATOM 791 C CA . ALA A 1 102 ? -7.978 -3.710 17.713 1.00 83.31 102 ALA A CA 1
ATOM 792 C C . ALA A 1 102 ? -8.674 -3.044 18.915 1.00 83.31 102 ALA A C 1
ATOM 794 O O . ALA A 1 102 ? -8.782 -3.648 19.983 1.00 83.31 102 ALA A O 1
ATOM 795 N N . GLY A 1 103 ? -9.194 -1.823 18.746 1.00 85.38 103 GLY A N 1
ATOM 796 C CA . GLY A 1 103 ? -9.984 -1.137 19.774 1.00 85.38 103 GLY A CA 1
ATOM 797 C C . GLY A 1 103 ? -11.282 -1.874 20.121 1.00 85.38 103 GLY A C 1
ATOM 798 O O . GLY A 1 103 ? -11.595 -2.043 21.296 1.00 85.38 103 GLY A O 1
ATOM 799 N N . LYS A 1 104 ? -12.005 -2.380 19.112 1.00 82.06 104 LYS A N 1
ATOM 800 C CA . LYS A 1 104 ? -13.222 -3.187 19.314 1.00 82.06 104 LYS A CA 1
ATOM 801 C C . LYS A 1 104 ? -12.940 -4.515 20.015 1.00 82.06 104 LYS A C 1
ATOM 803 O O . LYS A 1 104 ? -13.722 -4.919 20.865 1.00 82.06 104 LYS A O 1
ATOM 808 N N . GLN A 1 105 ? -11.834 -5.180 19.683 1.00 78.75 105 GLN A N 1
ATOM 809 C CA . GLN A 1 105 ? -11.443 -6.428 20.346 1.00 78.75 105 GLN A CA 1
ATOM 810 C C . GLN A 1 105 ? -11.121 -6.206 21.828 1.00 78.75 105 GLN A C 1
ATOM 812 O O . GLN A 1 105 ? -11.566 -6.986 22.659 1.00 78.75 105 GLN A O 1
ATOM 817 N N . LYS A 1 106 ? -10.423 -5.113 22.170 1.00 75.38 106 LYS A N 1
ATOM 818 C CA . LYS A 1 106 ? -10.120 -4.754 23.568 1.00 75.38 106 LYS A CA 1
ATOM 819 C C . LYS A 1 106 ? -11.347 -4.340 24.380 1.00 75.38 106 LYS A C 1
ATOM 821 O O . LYS A 1 106 ? -11.351 -4.540 25.582 1.00 75.38 106 LYS A O 1
ATOM 826 N N . ALA A 1 107 ? -12.354 -3.739 23.749 1.00 75.19 107 ALA A N 1
ATOM 827 C CA . ALA A 1 107 ? -13.591 -3.347 24.427 1.00 75.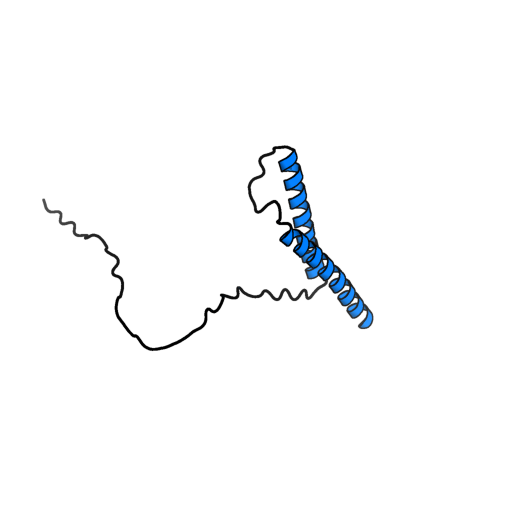19 107 ALA A CA 1
ATOM 828 C C . ALA A 1 107 ? -14.535 -4.532 24.714 1.00 75.19 107 ALA A C 1
ATOM 830 O O . ALA A 1 107 ? -15.414 -4.411 25.561 1.00 75.19 107 ALA A O 1
ATOM 831 N N . ASN A 1 108 ? -14.365 -5.651 24.001 1.00 68.56 108 ASN A N 1
ATOM 832 C CA . ASN A 1 108 ? -15.191 -6.856 24.117 1.00 68.56 108 ASN A CA 1
ATOM 833 C C . ASN A 1 108 ? -14.496 -8.009 24.874 1.00 68.56 108 ASN A C 1
ATOM 835 O O . ASN A 1 108 ? -15.068 -9.097 24.946 1.00 68.56 108 ASN A O 1
ATOM 839 N N . ALA A 1 109 ? -13.273 -7.794 25.365 1.00 59.84 109 ALA A N 1
ATOM 840 C CA . ALA A 1 109 ? -12.479 -8.749 26.143 1.00 59.84 109 ALA A CA 1
ATOM 841 C C . ALA A 1 109 ? -12.537 -8.399 27.633 1.00 59.84 109 ALA A C 1
ATOM 843 O O . ALA A 1 109 ? -12.572 -9.349 28.446 1.00 59.84 109 ALA A O 1
#